Protein AF-A0A2K3L6F1-F1 (afdb_monomer_lite)

Radius of gyration: 19.22 Å; chains: 1; bounding box: 42×40×52 Å

Secondary structure (DSSP, 8-state):
---TTHHHHHHTT----S-GGG-S--EEEEEE---GGG-S-HHHHHHHHHHTEEEEEEEEE---STTB---EEEEE-TTS-BPPTTS-HHHHHHHTT-SS--SSHHHHHHHHT--S-------S----HHHHHHHHHHT---SSPP---S---S--EEEE--HHHHHHH----

Foldseek 3Di:
DDCPCQVVCVVVVHHDDPQCQPDPAADQEFEAEDDLVVDLAPQVVLVSSCSSHPPHQDYAYDADPQQAPAQAQEADEPPGHGDDQPPDSNNNNRVSNLQGEHDPLSVLCSVVVDDRDYFDPDQQPDDFPVRVLVVVQVVPPDPDRDDDDPDPDGGRDYRYDRPVSCVPRVDHD

Sequence (173 aa):
MTTDHHNELIQMDINPSLKWTEATHKFPNVLYCAPPSRTADYAENIRLAALSWNGEGSFVFTSSSAPYDINDNGPCDEDAPVVPIGRSPRVDILLKAENVDAASLLVAILKKKFRKQIFLGCDNHPLSRQEMMDLVNRSGKFSKHFSKFNVTDGPLGKRLNNTRTRQEVGWEP

Structure (mmCIF, N/CA/C/O backbone):
data_AF-A0A2K3L6F1-F1
#
_entry.id   AF-A0A2K3L6F1-F1
#
loop_
_atom_site.group_PDB
_atom_site.id
_atom_site.type_symbol
_atom_site.label_atom_id
_atom_site.label_alt_id
_atom_site.label_comp_id
_atom_site.label_asym_id
_atom_site.label_entity_id
_atom_site.label_seq_id
_atom_site.pdbx_PDB_ins_code
_atom_site.Cartn_x
_atom_site.Cartn_y
_atom_site.Cartn_z
_atom_site.occupancy
_atom_site.B_iso_or_equiv
_atom_site.auth_seq_id
_atom_site.auth_comp_id
_atom_site.auth_asym_id
_atom_site.auth_atom_id
_atom_site.pdbx_PDB_model_num
ATOM 1 N N . MET A 1 1 ? 1.216 18.933 6.426 1.00 58.72 1 MET A N 1
ATOM 2 C CA . MET A 1 1 ? -0.206 19.165 6.079 1.00 58.72 1 MET A CA 1
ATOM 3 C C . MET A 1 1 ? -0.265 20.200 4.964 1.00 58.72 1 MET A C 1
ATOM 5 O O . MET A 1 1 ? 0.636 21.026 4.913 1.00 58.72 1 MET A O 1
ATOM 9 N N . THR A 1 2 ? -1.254 20.139 4.074 1.00 63.09 2 THR A N 1
ATOM 10 C CA . THR A 1 2 ? -1.413 21.051 2.924 1.00 63.09 2 THR A CA 1
ATOM 11 C C . THR A 1 2 ? -2.892 21.369 2.717 1.00 63.09 2 THR A C 1
ATOM 13 O O . THR A 1 2 ? -3.716 20.532 3.070 1.00 63.09 2 THR A O 1
ATOM 16 N N . THR A 1 3 ? -3.212 22.527 2.139 1.00 71.50 3 THR A N 1
ATOM 17 C CA . THR A 1 3 ? -4.576 22.927 1.743 1.00 71.50 3 THR A CA 1
ATOM 18 C C . THR A 1 3 ? -4.867 22.688 0.253 1.00 71.50 3 THR A C 1
ATOM 20 O O . THR A 1 3 ? -5.849 23.219 -0.268 1.00 71.50 3 THR A O 1
ATOM 23 N N . ASP A 1 4 ? -4.009 21.932 -0.446 1.00 74.06 4 ASP A N 1
ATOM 24 C CA . ASP A 1 4 ? -4.173 21.578 -1.866 1.00 74.06 4 ASP A CA 1
ATOM 25 C C . ASP A 1 4 ? -5.604 21.060 -2.134 1.00 74.06 4 ASP A C 1
ATOM 27 O O . ASP A 1 4 ? -6.088 20.176 -1.428 1.00 74.06 4 ASP A O 1
ATOM 31 N N . HIS A 1 5 ? -6.285 21.618 -3.140 1.00 77.50 5 HIS A N 1
ATOM 32 C CA . HIS A 1 5 ? -7.651 21.255 -3.566 1.00 77.50 5 HIS A CA 1
ATOM 33 C C . HIS A 1 5 ? -8.772 21.385 -2.510 1.00 77.50 5 HIS A C 1
ATOM 35 O O . HIS A 1 5 ? -9.900 20.969 -2.768 1.00 77.50 5 HIS A O 1
ATOM 41 N N . HIS A 1 6 ? -8.538 22.012 -1.348 1.00 81.94 6 HIS A N 1
ATOM 42 C CA . HIS A 1 6 ? -9.580 22.154 -0.316 1.00 81.94 6 HIS A CA 1
ATOM 43 C C . HIS A 1 6 ? -10.857 22.841 -0.830 1.00 81.94 6 HIS A C 1
ATOM 45 O O . HIS A 1 6 ? -11.957 22.413 -0.494 1.00 81.94 6 HIS A O 1
ATOM 51 N N . ASN A 1 7 ? -10.725 23.867 -1.676 1.00 80.50 7 ASN A N 1
ATOM 52 C CA . ASN A 1 7 ? -11.874 24.571 -2.253 1.00 80.50 7 ASN A CA 1
ATOM 53 C C . ASN A 1 7 ? -12.694 23.681 -3.204 1.00 80.50 7 ASN A C 1
ATOM 55 O O . ASN A 1 7 ? -13.915 23.787 -3.224 1.00 80.50 7 ASN A O 1
ATOM 59 N N . GLU A 1 8 ? -12.038 22.800 -3.965 1.00 80.50 8 GLU A N 1
ATOM 60 C CA . GLU A 1 8 ? -12.700 21.842 -4.863 1.00 80.50 8 GLU A CA 1
ATOM 61 C C . GLU A 1 8 ? -13.443 20.769 -4.055 1.00 80.50 8 GLU A C 1
ATOM 63 O O . GLU A 1 8 ? -14.587 20.449 -4.358 1.00 80.50 8 GLU A O 1
ATOM 68 N N . LEU A 1 9 ? -12.838 20.276 -2.968 1.00 72.00 9 LEU A N 1
ATOM 69 C CA . LEU A 1 9 ? -13.480 19.328 -2.051 1.00 72.00 9 LEU A CA 1
ATOM 70 C C . LEU A 1 9 ? -14.736 19.928 -1.399 1.00 72.00 9 LEU A C 1
ATOM 72 O O . LEU A 1 9 ? -15.778 19.276 -1.380 1.00 72.00 9 LEU A O 1
ATOM 76 N N . ILE A 1 10 ? -14.670 21.186 -0.949 1.00 81.56 10 ILE A N 1
ATOM 77 C CA . ILE A 1 10 ? -15.822 21.904 -0.376 1.00 81.56 10 ILE A CA 1
ATOM 78 C C . ILE A 1 10 ? -16.949 22.068 -1.410 1.00 81.56 10 ILE A C 1
ATOM 80 O O . ILE A 1 10 ? -18.116 21.935 -1.058 1.00 81.56 10 ILE A O 1
ATOM 84 N N . GLN A 1 11 ? -16.627 22.291 -2.690 1.00 84.19 11 GLN A N 1
ATOM 85 C CA . GLN A 1 11 ? -17.619 22.326 -3.779 1.00 84.19 11 GLN A CA 1
ATOM 86 C C . GLN A 1 11 ? -18.272 20.960 -4.066 1.00 84.19 11 GLN A C 1
ATOM 88 O O . GLN A 1 11 ? -19.290 20.908 -4.751 1.00 84.19 11 GLN A O 1
ATOM 93 N N . MET A 1 12 ? -17.705 19.867 -3.550 1.00 74.94 12 MET A N 1
ATOM 94 C CA . MET A 1 12 ? -18.223 18.499 -3.658 1.00 74.94 12 MET A CA 1
ATOM 95 C C . MET A 1 12 ? -18.895 18.008 -2.358 1.00 74.94 12 MET A C 1
ATOM 97 O O . MET A 1 12 ? -19.047 16.801 -2.178 1.00 74.94 12 MET A O 1
ATOM 101 N N . ASP A 1 13 ? -19.247 18.914 -1.435 1.00 73.06 13 ASP A N 1
ATOM 102 C CA . ASP A 1 13 ? -19.749 18.616 -0.078 1.00 73.06 13 ASP A CA 1
ATOM 103 C C . ASP A 1 13 ? -18.807 17.731 0.774 1.00 73.06 13 ASP A C 1
ATOM 105 O O . ASP A 1 13 ? -19.204 17.123 1.773 1.00 73.06 13 ASP A O 1
ATOM 109 N N . ILE A 1 14 ? -17.517 17.686 0.428 1.00 71.00 14 ILE A N 1
ATOM 110 C CA . ILE A 1 14 ? -16.472 17.042 1.228 1.00 71.00 14 ILE A CA 1
ATOM 111 C C . ILE A 1 14 ? -15.856 18.111 2.134 1.00 71.00 14 ILE A C 1
ATOM 113 O O . ILE A 1 14 ? -15.404 19.146 1.658 1.00 71.00 14 ILE A O 1
ATOM 117 N N . ASN A 1 15 ? -15.794 17.859 3.444 1.00 77.75 15 ASN A N 1
ATOM 118 C CA . ASN A 1 15 ? -15.210 18.793 4.410 1.00 77.75 15 ASN A CA 1
ATOM 119 C C . ASN A 1 15 ? -13.737 18.434 4.718 1.00 77.75 15 ASN A C 1
ATOM 121 O O . ASN A 1 15 ? -13.493 17.567 5.566 1.00 77.75 15 ASN A O 1
ATOM 125 N N . PRO A 1 16 ? -12.738 19.040 4.046 1.00 75.06 16 PRO A N 1
ATOM 126 C CA . PRO A 1 16 ? -11.334 18.742 4.292 1.00 75.06 16 PRO A CA 1
ATOM 127 C C . PRO A 1 16 ? -10.864 19.323 5.630 1.00 75.06 16 PRO A C 1
ATOM 129 O O . PRO A 1 16 ? -11.124 20.480 5.953 1.00 75.06 16 PRO A O 1
ATOM 132 N N . SER A 1 17 ? -10.083 18.552 6.388 1.00 72.06 17 SER A N 1
ATOM 133 C CA . SER A 1 17 ? -9.467 19.026 7.630 1.00 72.06 17 SER A CA 1
ATOM 134 C C . SER A 1 17 ? -7.975 18.729 7.669 1.00 72.06 17 SER A C 1
ATOM 136 O O . SER A 1 17 ? -7.538 17.605 7.427 1.00 72.06 17 SER A O 1
ATOM 138 N N . LEU A 1 18 ? -7.189 19.748 8.027 1.00 67.75 18 LEU A N 1
ATOM 139 C CA . LEU A 1 18 ? -5.744 19.625 8.236 1.00 67.75 18 LEU A CA 1
ATOM 140 C C . LEU A 1 18 ? -5.410 18.864 9.525 1.00 67.75 18 LEU A C 1
ATOM 142 O O . LEU A 1 18 ? -4.349 18.250 9.609 1.00 67.75 18 LEU A O 1
ATOM 146 N N . LYS A 1 19 ? -6.287 18.952 10.534 1.00 63.53 19 LYS A N 1
ATOM 147 C CA . LYS A 1 19 ? -6.183 18.307 11.847 1.00 63.53 19 LYS A CA 1
ATOM 148 C C . LYS A 1 19 ? -7.593 18.153 12.426 1.00 63.53 19 LYS A C 1
ATOM 150 O O . LYS A 1 19 ? -8.110 19.068 13.055 1.00 63.53 19 LYS A O 1
ATOM 155 N N . TRP A 1 20 ? -8.216 16.990 12.240 1.00 66.19 20 TRP A N 1
ATOM 156 C CA . TRP A 1 20 ? -9.558 16.719 12.784 1.00 66.19 20 TRP A CA 1
ATOM 157 C C . TRP A 1 20 ? -9.581 16.594 14.326 1.00 66.19 20 TRP A C 1
ATOM 159 O O . TRP A 1 20 ? -10.635 16.572 14.951 1.00 66.19 20 TRP A O 1
ATOM 169 N N . THR A 1 21 ? -8.411 16.571 14.967 1.00 55.84 21 THR A N 1
ATOM 170 C CA . THR A 1 21 ? -8.205 16.319 16.404 1.00 55.84 21 THR A CA 1
ATOM 171 C C . THR A 1 21 ? -8.867 17.306 17.369 1.00 55.84 21 THR A C 1
ATOM 173 O O . THR A 1 21 ? -8.913 17.020 18.560 1.00 55.84 21 THR A O 1
ATOM 176 N N . GLU A 1 22 ? -9.355 18.452 16.891 1.00 57.38 22 GLU A N 1
ATOM 177 C CA . GLU A 1 22 ? -10.027 19.473 17.713 1.00 57.38 22 GLU A CA 1
ATOM 178 C C . GLU A 1 22 ? -11.565 19.360 17.691 1.00 57.38 22 GLU A C 1
ATOM 180 O O . GLU A 1 22 ? -12.250 20.047 18.448 1.00 57.38 22 GLU A O 1
ATOM 185 N N . ALA A 1 23 ? -12.134 18.479 16.861 1.00 60.41 23 ALA A N 1
ATOM 186 C CA . ALA A 1 23 ? -13.576 18.263 16.805 1.00 60.41 23 ALA A CA 1
ATOM 187 C C . ALA A 1 23 ? -14.056 17.302 17.908 1.00 60.41 23 ALA A C 1
ATOM 189 O O . ALA A 1 23 ? -13.522 16.209 18.088 1.00 60.41 23 ALA A O 1
ATOM 190 N N . THR A 1 24 ? -15.154 17.654 18.585 1.00 65.06 24 THR A N 1
ATOM 191 C CA . THR A 1 24 ? -15.876 16.738 19.493 1.00 65.06 24 THR A CA 1
ATOM 192 C C . THR A 1 24 ? -16.542 15.572 18.755 1.00 65.06 24 THR A C 1
ATOM 194 O O . THR A 1 24 ? -16.910 14.574 19.375 1.00 65.06 24 THR A O 1
ATOM 197 N N . HIS A 1 25 ? -16.709 15.691 17.435 1.00 76.56 25 HIS A N 1
ATOM 198 C CA . HIS A 1 25 ? -17.370 14.704 16.595 1.00 76.56 25 HIS A CA 1
ATOM 199 C C . HIS A 1 25 ? -16.375 13.660 16.074 1.00 76.56 25 HIS A C 1
ATOM 201 O O . HIS A 1 25 ? -15.365 13.998 15.453 1.00 76.56 25 HIS A O 1
ATOM 207 N N . LYS A 1 26 ? -16.691 12.383 16.300 1.00 84.44 26 LYS A N 1
ATOM 208 C CA . LYS A 1 26 ? -15.909 11.228 15.846 1.00 84.44 26 LYS A CA 1
ATOM 209 C C . LYS A 1 26 ? -16.707 10.397 14.850 1.00 84.44 26 LYS A C 1
ATOM 211 O O . LYS A 1 26 ? -17.929 10.327 14.946 1.00 84.44 26 LYS A O 1
ATOM 216 N N . PHE A 1 27 ? -16.015 9.717 13.944 1.00 85.25 27 PHE A N 1
ATOM 217 C CA . PHE A 1 27 ? -16.623 8.923 12.879 1.00 85.25 27 PHE A CA 1
ATOM 218 C C . PHE A 1 27 ? -16.462 7.412 13.103 1.00 85.25 27 PHE A C 1
ATOM 220 O O . PHE A 1 27 ? -15.440 6.989 13.651 1.00 85.25 27 PHE A O 1
ATOM 227 N N . PRO A 1 28 ? -17.411 6.585 12.622 1.00 82.81 28 PRO A N 1
ATOM 228 C CA . PRO A 1 28 ? -17.278 5.128 12.619 1.00 82.81 28 PRO A CA 1
ATOM 229 C C . PRO A 1 28 ? -16.293 4.618 11.563 1.00 82.81 28 PRO A C 1
ATOM 231 O O . PRO A 1 28 ? -15.703 3.561 11.738 1.00 82.81 28 PRO A O 1
ATOM 234 N N . ASN A 1 29 ? -16.075 5.353 10.472 1.00 79.56 29 ASN A N 1
ATOM 235 C CA . ASN A 1 29 ? -15.106 4.974 9.445 1.00 79.56 29 ASN A CA 1
ATOM 236 C C . ASN A 1 29 ? -14.159 6.143 9.191 1.00 79.56 29 ASN A C 1
ATOM 238 O O . ASN A 1 29 ? -14.618 7.261 8.961 1.00 79.56 29 ASN A O 1
ATOM 242 N N . VAL A 1 30 ? -12.852 5.890 9.240 1.00 82.19 30 VAL A N 1
ATOM 243 C CA . VAL A 1 30 ? -11.814 6.908 9.024 1.00 82.19 30 VAL A CA 1
ATOM 244 C C . VAL A 1 30 ? -10.775 6.364 8.050 1.00 82.19 30 VAL A C 1
ATOM 246 O O . VAL A 1 30 ? -10.303 5.242 8.219 1.00 82.19 30 VAL A O 1
ATOM 249 N N . LEU A 1 31 ? -10.417 7.170 7.047 1.00 81.19 31 LEU A N 1
ATOM 250 C CA . LEU A 1 31 ? -9.379 6.877 6.058 1.00 81.19 31 LEU A CA 1
ATOM 251 C C . LEU A 1 31 ? -8.279 7.943 6.115 1.00 81.19 31 LEU A C 1
ATOM 253 O O . LEU A 1 31 ? -8.541 9.124 5.899 1.00 81.19 31 LEU A O 1
ATOM 257 N N . TYR A 1 32 ? -7.038 7.516 6.324 1.00 81.81 32 TYR A N 1
ATOM 258 C CA . TYR A 1 32 ? -5.841 8.346 6.248 1.00 81.81 32 TYR A CA 1
ATOM 259 C C . TYR A 1 32 ? -5.008 8.020 4.992 1.00 81.81 32 TYR A C 1
ATOM 261 O O . TYR A 1 32 ? -4.156 7.134 4.982 1.00 81.81 32 TYR A O 1
ATOM 269 N N . CYS A 1 33 ? -5.252 8.748 3.901 1.00 80.06 33 CYS A N 1
ATOM 270 C CA . CYS A 1 33 ? -4.575 8.550 2.612 1.00 80.06 33 CYS A CA 1
ATOM 271 C C . CYS A 1 33 ? -3.549 9.666 2.321 1.00 80.06 33 CYS A C 1
ATOM 273 O O . CYS A 1 33 ? -3.626 10.353 1.302 1.00 80.06 33 CYS A O 1
ATOM 275 N N . ALA A 1 34 ? -2.602 9.895 3.237 1.00 79.38 34 ALA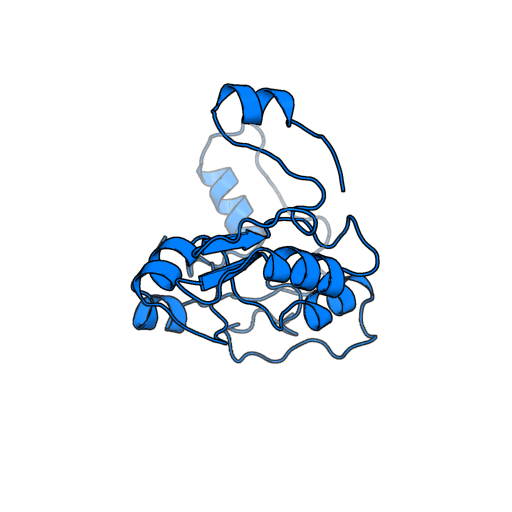 A N 1
ATOM 276 C CA . ALA A 1 34 ? -1.540 10.891 3.059 1.00 79.38 34 ALA A CA 1
ATOM 277 C C . ALA A 1 34 ? -0.191 10.226 2.721 1.00 79.38 34 ALA A C 1
ATOM 279 O O . ALA A 1 34 ? 0.116 9.176 3.284 1.00 79.38 34 ALA A O 1
ATOM 280 N N . PRO A 1 35 ? 0.655 10.823 1.861 1.00 76.75 35 PRO A N 1
ATOM 281 C CA . PRO A 1 35 ? 1.958 10.255 1.524 1.00 76.75 35 PRO A CA 1
ATOM 282 C C . PRO A 1 35 ? 2.964 10.386 2.689 1.00 76.75 35 PRO A C 1
ATOM 284 O O . PRO A 1 35 ? 3.092 11.476 3.259 1.00 76.75 35 PRO A O 1
ATOM 287 N N . PRO A 1 36 ? 3.763 9.341 2.988 1.00 77.00 36 PRO A N 1
ATOM 288 C CA . PRO A 1 36 ? 4.748 9.355 4.078 1.00 77.00 36 PRO A CA 1
ATOM 289 C C . PRO A 1 36 ? 5.847 10.408 3.899 1.00 77.00 36 PRO A C 1
ATOM 291 O O . PRO A 1 36 ? 6.409 10.891 4.873 1.00 77.00 36 PRO A O 1
ATOM 294 N N . SER A 1 37 ? 6.139 10.809 2.660 1.00 76.44 37 SER A N 1
ATOM 295 C CA . SER A 1 37 ? 7.204 11.763 2.329 1.00 76.44 37 SER A CA 1
ATOM 296 C C . SER A 1 37 ? 6.937 13.209 2.762 1.00 76.44 37 SER A C 1
ATOM 298 O O . SER A 1 37 ? 7.857 14.021 2.722 1.00 76.44 37 SER A O 1
ATOM 300 N N . ARG A 1 38 ? 5.705 13.562 3.164 1.00 73.94 38 ARG A N 1
ATOM 301 C CA . ARG A 1 38 ? 5.335 14.931 3.584 1.00 73.94 38 ARG A CA 1
ATOM 302 C C . ARG A 1 38 ? 5.459 15.165 5.105 1.00 73.94 38 ARG A C 1
ATOM 304 O O . ARG A 1 38 ? 4.912 16.146 5.612 1.00 73.94 38 ARG A O 1
ATOM 311 N N . THR A 1 39 ? 6.136 14.279 5.842 1.00 74.00 39 THR A N 1
ATOM 312 C CA . THR A 1 39 ? 6.341 14.370 7.301 1.00 74.00 39 THR A CA 1
ATOM 313 C C . THR A 1 39 ? 7.587 13.594 7.753 1.00 74.00 39 THR A C 1
ATOM 315 O O . THR A 1 39 ? 7.977 12.624 7.112 1.00 74.00 39 THR A O 1
ATOM 318 N N . ALA A 1 40 ? 8.200 14.005 8.869 1.00 72.06 40 ALA A N 1
ATOM 319 C CA . ALA A 1 40 ? 9.265 13.244 9.533 1.00 72.06 40 ALA A CA 1
ATOM 320 C C . ALA A 1 40 ? 8.712 12.160 10.479 1.00 72.06 40 ALA A C 1
ATOM 322 O O . ALA A 1 40 ? 9.334 11.113 10.646 1.00 72.06 40 ALA A O 1
ATOM 323 N N . ASP A 1 41 ? 7.530 12.393 11.061 1.00 81.00 41 ASP A N 1
ATOM 324 C CA . ASP A 1 41 ? 6.788 11.400 11.836 1.00 81.00 41 ASP A CA 1
ATOM 325 C C . ASP A 1 41 ? 5.459 11.104 11.131 1.00 81.00 41 ASP A C 1
ATOM 327 O O . ASP A 1 41 ? 4.529 11.917 11.101 1.00 81.00 41 ASP A O 1
ATOM 331 N N . TYR A 1 42 ? 5.415 9.963 10.448 1.00 83.12 42 TYR A N 1
ATOM 332 C CA . TYR A 1 42 ? 4.227 9.498 9.737 1.00 83.12 42 TYR A CA 1
ATOM 333 C C . TYR A 1 42 ? 3.298 8.714 10.662 1.00 83.12 42 TYR A C 1
ATOM 335 O O . TYR A 1 42 ? 2.084 8.902 10.600 1.00 83.12 42 TYR A O 1
ATOM 343 N N . ALA A 1 43 ? 3.871 7.936 11.586 1.00 78.75 43 ALA A N 1
ATOM 344 C CA . ALA A 1 43 ? 3.138 7.207 12.612 1.00 78.75 43 ALA A CA 1
ATOM 345 C C . ALA A 1 43 ? 2.279 8.154 13.462 1.00 78.75 43 ALA A C 1
ATOM 347 O O . ALA A 1 43 ? 1.098 7.886 13.673 1.00 78.75 43 ALA A O 1
ATOM 348 N N . GLU A 1 44 ? 2.832 9.291 13.888 1.00 81.69 44 GLU A N 1
ATOM 349 C CA . GLU A 1 44 ? 2.097 10.267 14.692 1.00 81.69 44 GLU A CA 1
ATOM 350 C C . GLU A 1 44 ? 0.920 10.888 13.936 1.00 81.69 44 GLU A C 1
ATOM 352 O O . GLU A 1 44 ? -0.175 10.970 14.483 1.00 81.69 44 GLU A O 1
ATOM 357 N N . ASN A 1 45 ? 1.067 11.237 12.654 1.00 82.25 45 ASN A N 1
ATOM 358 C CA . ASN A 1 45 ? -0.076 11.747 11.888 1.00 82.25 45 ASN A CA 1
ATOM 359 C C . ASN A 1 45 ? -1.206 10.713 11.752 1.00 82.25 45 ASN A C 1
ATOM 361 O O . ASN A 1 45 ? -2.375 11.097 11.723 1.00 82.25 45 ASN A O 1
ATOM 365 N N . ILE A 1 46 ? -0.878 9.419 11.701 1.00 80.25 46 ILE A N 1
ATOM 366 C CA . ILE A 1 46 ? -1.884 8.354 11.675 1.00 80.25 46 ILE A CA 1
ATOM 367 C C . ILE A 1 46 ? -2.542 8.202 13.055 1.00 80.25 46 ILE A C 1
ATOM 369 O O . ILE A 1 46 ? -3.763 8.075 13.124 1.00 80.25 46 ILE A O 1
ATOM 373 N N . ARG A 1 47 ? -1.785 8.302 14.161 1.00 79.06 47 ARG A N 1
ATOM 374 C CA . ARG A 1 47 ? -2.359 8.351 15.523 1.00 79.06 47 ARG A CA 1
ATOM 375 C C . ARG A 1 47 ? -3.313 9.533 15.691 1.00 79.06 47 ARG A C 1
ATOM 377 O O . ARG A 1 47 ? -4.419 9.347 16.190 1.00 79.06 47 ARG A O 1
ATOM 384 N N . LEU A 1 48 ? -2.922 10.721 15.227 1.00 80.56 48 LEU A N 1
ATOM 385 C CA . LEU A 1 48 ? -3.766 11.919 15.240 1.00 80.56 48 LEU A CA 1
ATOM 386 C C . LEU A 1 48 ? -5.039 11.711 14.407 1.00 80.56 48 LEU A C 1
ATOM 388 O O . LEU A 1 48 ? -6.129 12.047 14.863 1.00 80.56 48 LEU A O 1
ATOM 392 N N . ALA A 1 49 ? -4.940 11.087 13.230 1.00 81.81 49 ALA A N 1
ATOM 393 C CA . ALA A 1 49 ? -6.120 10.708 12.458 1.00 81.81 49 ALA A CA 1
ATOM 394 C C . ALA A 1 49 ? -7.012 9.712 13.225 1.00 81.81 49 ALA A C 1
ATOM 396 O O . ALA A 1 49 ? -8.233 9.871 13.221 1.00 81.81 49 ALA A O 1
ATOM 397 N N . ALA A 1 50 ? -6.430 8.742 13.936 1.00 80.56 50 ALA A N 1
ATOM 398 C CA . ALA A 1 50 ? -7.161 7.752 14.728 1.00 80.56 50 ALA A CA 1
ATOM 399 C C . ALA A 1 50 ? -7.903 8.343 15.942 1.00 80.56 50 ALA A C 1
ATOM 401 O O . ALA A 1 50 ? -8.886 7.754 16.388 1.00 80.56 50 ALA A O 1
ATOM 402 N N . LEU A 1 51 ? -7.541 9.536 16.431 1.00 82.50 51 LEU A N 1
ATOM 403 C CA . LEU A 1 51 ? -8.344 10.251 17.438 1.00 82.50 51 LEU A CA 1
ATOM 404 C C . LEU A 1 51 ? -9.748 10.620 16.920 1.00 82.50 51 LEU A C 1
ATOM 406 O O . LEU A 1 51 ? -10.693 10.684 17.710 1.00 82.50 51 LEU A O 1
ATOM 410 N N . SER A 1 52 ? -9.889 10.782 15.600 1.00 84.38 52 SER A N 1
ATOM 411 C CA . SER A 1 52 ? -11.158 11.026 14.892 1.00 84.38 52 SER A CA 1
ATOM 412 C C . SER A 1 52 ? -12.071 9.798 14.846 1.00 84.38 52 SER A C 1
ATOM 414 O O . SER A 1 52 ? -13.229 9.913 14.453 1.00 84.38 52 SER A O 1
ATOM 416 N N . TRP A 1 53 ? -11.564 8.615 15.203 1.00 85.38 53 TRP A N 1
ATOM 417 C CA . TRP A 1 53 ? -12.300 7.358 15.149 1.00 85.38 53 TRP A CA 1
ATOM 418 C C . TRP A 1 53 ? -13.067 7.111 16.453 1.00 85.38 53 TRP A C 1
ATOM 420 O O . TRP A 1 53 ? -12.518 7.260 17.549 1.00 85.38 53 TRP A O 1
ATOM 430 N N . ASN A 1 54 ? -14.346 6.736 16.352 1.00 83.50 54 ASN A N 1
ATOM 431 C CA . ASN A 1 54 ? -15.190 6.459 17.520 1.00 83.50 54 ASN A CA 1
ATOM 432 C C . ASN A 1 54 ? -15.015 5.028 18.085 1.00 83.50 54 ASN A C 1
ATOM 434 O O . ASN A 1 54 ? -15.469 4.767 19.196 1.00 83.50 54 ASN A O 1
ATOM 438 N N . GLY A 1 55 ? -14.335 4.126 17.362 1.00 74.25 55 GLY A N 1
ATOM 439 C CA . GLY A 1 55 ? -14.105 2.723 17.747 1.00 74.25 55 GLY A CA 1
ATOM 440 C C . GLY A 1 55 ? -15.135 1.714 17.206 1.00 74.25 55 GLY A C 1
ATOM 441 O O . GLY A 1 55 ? -14.917 0.498 17.295 1.00 74.25 55 GLY A O 1
ATOM 442 N N . GLU A 1 56 ? -16.229 2.197 16.615 1.00 77.56 56 GLU A N 1
ATOM 443 C CA . GLU A 1 56 ? -17.147 1.433 15.759 1.00 77.56 56 GLU A CA 1
ATOM 444 C C . GLU A 1 56 ? -16.590 1.357 14.325 1.00 77.56 56 GLU A C 1
ATOM 446 O O . GLU A 1 56 ? -15.564 1.954 14.049 1.00 77.56 56 GLU A O 1
ATOM 451 N N . GLY A 1 57 ? -17.216 0.628 13.392 1.00 79.12 57 GLY A N 1
ATOM 452 C CA . GLY A 1 57 ? -16.733 0.553 11.996 1.00 79.12 57 GLY A CA 1
ATOM 453 C C . GLY A 1 57 ? -15.247 0.158 11.883 1.00 79.12 57 GLY A C 1
ATOM 454 O O . GLY A 1 57 ? -14.868 -0.901 12.397 1.00 79.12 57 GLY A O 1
ATOM 455 N N . SER A 1 58 ? -14.406 0.952 11.203 1.00 78.50 58 SER A N 1
ATOM 456 C CA . SER A 1 58 ? -12.940 0.740 11.170 1.00 78.50 58 SER A CA 1
ATOM 457 C C . SER A 1 58 ? -12.113 2.008 10.880 1.00 78.50 58 SER A C 1
ATOM 459 O O . SER A 1 58 ? -12.548 2.911 10.164 1.00 78.50 58 SER A O 1
ATOM 461 N N . PHE A 1 59 ? -10.876 2.035 11.387 1.00 77.69 59 PHE A N 1
ATOM 462 C CA . PHE A 1 59 ? -9.837 3.002 11.013 1.00 77.69 59 PHE A CA 1
ATOM 463 C C . PHE A 1 59 ? -8.865 2.385 10.004 1.00 77.69 59 PHE A C 1
ATOM 465 O O . PHE A 1 59 ? -8.398 1.268 10.226 1.00 77.69 59 PHE A O 1
ATOM 472 N N . VAL A 1 60 ? -8.530 3.117 8.937 1.00 76.19 60 VAL A N 1
ATOM 473 C CA . VAL A 1 60 ? -7.734 2.618 7.806 1.00 76.19 60 VAL A CA 1
ATOM 474 C C . VAL A 1 60 ? -6.809 3.730 7.246 1.00 76.19 60 VAL A C 1
ATOM 476 O O . VAL A 1 60 ? -7.103 4.916 7.379 1.00 76.19 60 VAL A O 1
ATOM 479 N N . PHE A 1 61 ? -5.664 3.381 6.653 1.00 78.31 61 PHE A N 1
ATOM 480 C CA . PHE A 1 61 ? -4.575 4.250 6.181 1.00 78.31 61 PHE A CA 1
ATOM 481 C C . PHE A 1 61 ? -3.808 3.605 5.000 1.00 78.31 61 PHE A C 1
ATOM 483 O O . PHE A 1 61 ? -3.709 2.389 4.919 1.00 78.31 61 PHE A O 1
ATOM 490 N N . THR A 1 62 ? -3.229 4.354 4.059 1.00 78.00 62 THR A N 1
ATOM 491 C CA . THR A 1 62 ? -2.462 3.729 2.949 1.00 78.00 62 THR A CA 1
ATOM 492 C C . THR A 1 62 ? -0.974 3.560 3.251 1.00 78.00 62 THR A C 1
ATOM 494 O O . THR A 1 62 ? -0.269 4.563 3.342 1.00 78.00 62 THR A O 1
ATOM 497 N N . SER A 1 63 ? -0.471 2.320 3.253 1.00 78.81 63 SER A N 1
ATOM 498 C CA . SER A 1 63 ? 0.975 2.035 3.178 1.00 78.81 63 SER A CA 1
ATOM 499 C C . SER A 1 63 ? 1.472 1.807 1.732 1.00 78.81 63 SER A C 1
ATOM 501 O O . SER A 1 63 ? 0.816 2.166 0.753 1.00 78.81 63 SER A O 1
ATOM 503 N N . SER A 1 64 ? 2.659 1.217 1.586 1.00 81.25 64 SER A N 1
ATOM 504 C CA . SER A 1 64 ? 3.335 0.846 0.343 1.00 81.25 64 SER A CA 1
ATOM 505 C C . SER A 1 64 ? 3.966 -0.536 0.509 1.00 81.25 64 SER A C 1
ATOM 507 O O . SER A 1 64 ? 4.406 -0.859 1.596 1.00 81.25 64 SER A O 1
ATOM 509 N N . SER A 1 65 ? 4.139 -1.319 -0.559 1.00 82.25 65 SER A N 1
ATOM 510 C CA . SER A 1 65 ? 4.882 -2.593 -0.500 1.00 82.25 65 SER A CA 1
ATOM 511 C C . SER A 1 65 ? 6.412 -2.433 -0.407 1.00 82.25 65 SER A C 1
ATOM 513 O O . SER A 1 65 ? 7.156 -3.413 -0.508 1.00 82.25 65 SER A O 1
ATOM 515 N N . ALA A 1 66 ? 6.919 -1.206 -0.244 1.00 85.69 66 ALA A N 1
ATOM 516 C CA . ALA A 1 66 ? 8.344 -0.922 -0.082 1.00 85.69 66 ALA A CA 1
ATOM 517 C C . ALA A 1 66 ? 9.013 -1.601 1.139 1.00 85.69 66 ALA A C 1
ATOM 519 O O . ALA A 1 66 ? 10.186 -1.945 0.993 1.00 85.69 66 ALA A O 1
ATOM 520 N N . PRO A 1 67 ? 8.337 -1.827 2.287 1.00 86.25 67 PRO A N 1
ATOM 521 C CA . PRO A 1 67 ? 8.940 -2.468 3.455 1.00 86.25 67 PRO A CA 1
ATOM 522 C C . PRO A 1 67 ? 9.264 -3.950 3.312 1.00 86.25 67 PRO A C 1
ATOM 524 O O . PRO A 1 67 ? 10.161 -4.403 4.008 1.00 86.25 67 PRO A O 1
ATOM 527 N N . TYR A 1 68 ? 8.636 -4.702 2.406 1.00 87.50 68 TYR A N 1
ATOM 528 C CA . TYR A 1 68 ? 9.007 -6.106 2.180 1.00 87.50 68 TYR A CA 1
ATOM 529 C C . TYR A 1 68 ? 10.428 -6.231 1.586 1.00 87.50 68 TYR A C 1
ATOM 531 O O . TYR A 1 68 ? 10.741 -5.582 0.586 1.00 87.50 68 TYR A O 1
ATOM 539 N N . ASP A 1 69 ? 11.291 -7.079 2.138 1.00 90.25 69 ASP A N 1
ATOM 540 C CA . ASP A 1 69 ? 12.701 -7.238 1.745 1.00 90.25 69 ASP A CA 1
ATOM 541 C C . ASP A 1 69 ? 12.896 -8.289 0.641 1.00 90.25 69 ASP A C 1
ATOM 543 O O . ASP A 1 69 ? 13.682 -9.226 0.755 1.00 90.25 69 ASP A O 1
ATOM 547 N N . ILE A 1 70 ? 12.146 -8.129 -0.449 1.00 88.12 70 ILE A N 1
ATOM 548 C CA . ILE A 1 70 ? 12.215 -8.995 -1.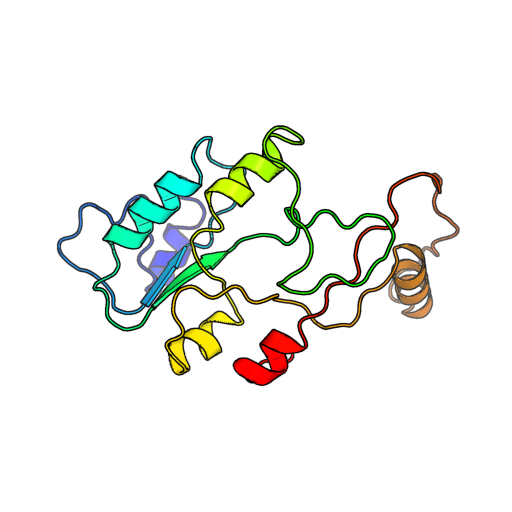631 1.00 88.12 70 ILE A CA 1
ATOM 549 C C . ILE A 1 70 ? 12.695 -8.165 -2.818 1.00 88.12 70 ILE A C 1
ATOM 551 O O . ILE A 1 70 ? 12.116 -7.127 -3.146 1.00 88.12 70 ILE A O 1
ATOM 555 N N . ASN A 1 71 ? 13.799 -8.607 -3.420 1.00 87.56 71 ASN A N 1
ATOM 556 C CA . ASN A 1 71 ? 14.550 -7.873 -4.446 1.00 87.56 71 ASN A CA 1
ATOM 557 C C . ASN A 1 71 ? 15.067 -8.783 -5.583 1.00 87.56 71 ASN A C 1
ATOM 559 O O . ASN A 1 71 ? 15.720 -8.307 -6.514 1.00 87.56 71 ASN A O 1
ATOM 563 N N . ASP A 1 72 ? 14.778 -10.080 -5.499 1.00 88.12 72 ASP A N 1
ATOM 564 C CA . ASP A 1 72 ? 15.275 -11.198 -6.306 1.00 88.12 72 ASP A CA 1
ATOM 565 C C . ASP A 1 72 ? 14.214 -11.763 -7.273 1.00 88.12 72 ASP A C 1
ATOM 567 O O . ASP A 1 72 ? 14.397 -12.840 -7.833 1.00 88.12 72 ASP A O 1
ATOM 571 N N . ASN A 1 73 ? 13.112 -11.031 -7.492 1.00 87.25 73 ASN A N 1
ATOM 572 C CA . ASN A 1 73 ? 11.912 -11.484 -8.210 1.00 87.25 73 ASN A CA 1
ATOM 573 C C . ASN A 1 73 ? 11.109 -12.588 -7.483 1.00 87.25 73 ASN A C 1
ATOM 575 O O . ASN A 1 73 ? 10.235 -13.212 -8.092 1.00 87.25 73 ASN A O 1
ATOM 579 N N . GLY A 1 74 ? 11.373 -12.820 -6.193 1.00 88.19 74 GLY A N 1
ATOM 580 C CA . GLY A 1 74 ? 10.627 -13.762 -5.365 1.00 88.19 74 GLY A CA 1
ATOM 581 C C . GLY A 1 74 ? 9.141 -13.398 -5.190 1.00 88.19 74 GLY A C 1
ATOM 582 O O . GLY A 1 74 ? 8.746 -12.239 -5.393 1.00 88.19 74 GLY A O 1
ATOM 583 N N . PRO A 1 75 ? 8.294 -14.383 -4.828 1.00 88.44 75 PRO A N 1
ATOM 584 C CA . PRO A 1 75 ? 6.905 -14.143 -4.449 1.00 88.44 75 PRO A CA 1
ATOM 585 C C . PRO A 1 75 ? 6.846 -13.329 -3.152 1.00 88.44 75 PRO A C 1
ATOM 587 O O . PRO A 1 75 ? 7.587 -13.598 -2.214 1.00 88.44 75 PRO A O 1
ATOM 590 N N . CYS A 1 76 ? 5.962 -12.338 -3.105 1.00 88.81 76 CYS A N 1
ATOM 591 C CA . CYS A 1 76 ? 5.794 -11.430 -1.978 1.00 88.81 76 CYS A CA 1
ATOM 592 C C . CYS A 1 76 ? 4.317 -11.389 -1.586 1.00 88.81 76 CYS A C 1
ATOM 594 O O . CYS A 1 76 ? 3.528 -10.682 -2.216 1.00 88.81 76 CYS A O 1
ATOM 596 N N . ASP A 1 77 ? 3.960 -12.168 -0.573 1.00 87.56 77 ASP A N 1
ATOM 597 C CA . ASP A 1 77 ? 2.666 -12.123 0.106 1.00 87.56 77 ASP A CA 1
ATOM 598 C C . ASP A 1 77 ? 2.752 -11.264 1.382 1.00 87.56 77 ASP A C 1
ATOM 600 O O . ASP A 1 77 ? 3.756 -10.592 1.639 1.00 87.56 77 ASP A O 1
ATOM 604 N N . GLU A 1 78 ? 1.667 -11.225 2.150 1.00 85.31 78 GLU A N 1
ATOM 605 C CA . GLU A 1 78 ? 1.564 -10.450 3.382 1.00 85.31 78 GLU A CA 1
ATOM 606 C C . GLU A 1 78 ? 2.554 -10.887 4.484 1.00 85.31 78 GLU A C 1
ATOM 608 O O . GLU A 1 78 ? 2.872 -10.064 5.346 1.00 85.31 78 GLU A O 1
ATOM 613 N N . ASP A 1 79 ? 3.038 -12.137 4.450 1.00 84.38 79 ASP A N 1
ATOM 614 C CA . ASP A 1 79 ? 3.910 -12.754 5.465 1.00 84.38 79 ASP A CA 1
ATOM 615 C C . ASP A 1 79 ? 5.401 -12.741 5.059 1.00 84.38 79 ASP A C 1
ATOM 617 O O . ASP A 1 79 ? 6.269 -13.236 5.786 1.00 84.38 79 ASP A O 1
ATOM 621 N N . ALA A 1 80 ? 5.716 -12.148 3.903 1.00 85.31 80 ALA A N 1
ATOM 622 C CA . ALA A 1 80 ? 7.075 -11.983 3.408 1.00 85.31 80 ALA A CA 1
ATOM 623 C C . ALA A 1 80 ? 7.972 -11.179 4.383 1.00 85.31 80 ALA A C 1
ATOM 625 O O . ALA A 1 80 ? 7.494 -10.271 5.070 1.00 85.31 80 ALA A O 1
ATOM 626 N N . PRO A 1 81 ? 9.298 -11.442 4.421 1.00 87.56 81 PRO A N 1
ATOM 627 C CA . PRO A 1 81 ? 10.225 -10.708 5.281 1.00 87.56 81 PRO A CA 1
ATOM 628 C C . PRO A 1 81 ? 10.167 -9.196 5.053 1.00 87.56 81 PRO A C 1
ATOM 630 O O . PRO A 1 81 ? 10.010 -8.745 3.918 1.00 87.56 81 PRO A O 1
ATOM 633 N N . VAL A 1 82 ? 10.373 -8.411 6.111 1.00 86.88 82 VAL A N 1
ATOM 634 C CA . VAL A 1 82 ? 10.464 -6.945 6.038 1.00 86.88 82 VAL A CA 1
ATOM 635 C C . VAL A 1 82 ? 11.894 -6.445 6.238 1.00 86.88 82 VAL A C 1
ATOM 637 O O . VAL A 1 82 ? 12.711 -7.069 6.914 1.00 86.88 82 VAL A O 1
ATOM 640 N N . VAL A 1 83 ? 12.186 -5.294 5.640 1.00 86.88 83 VAL A N 1
ATOM 641 C CA . VAL A 1 83 ? 13.476 -4.608 5.684 1.00 86.88 83 VAL A CA 1
ATOM 642 C C . VAL A 1 83 ? 13.823 -4.253 7.137 1.00 86.88 83 VAL A C 1
ATOM 644 O O . VAL A 1 83 ? 13.003 -3.638 7.821 1.00 86.88 83 VAL A O 1
ATOM 647 N N . PRO A 1 84 ? 15.038 -4.565 7.625 1.00 86.31 84 PRO A N 1
ATOM 648 C CA . PRO A 1 84 ? 15.466 -4.148 8.956 1.00 86.31 84 PRO A CA 1
ATOM 649 C C . PRO A 1 84 ? 15.497 -2.621 9.110 1.00 86.31 84 PRO A C 1
ATOM 651 O O . PRO A 1 84 ? 16.017 -1.910 8.243 1.00 86.31 84 PRO A O 1
ATOM 654 N N . ILE A 1 85 ? 14.994 -2.127 10.247 1.00 83.38 85 ILE A N 1
ATOM 655 C CA . ILE A 1 85 ? 15.020 -0.697 10.589 1.00 83.38 85 ILE A CA 1
ATOM 656 C C . ILE A 1 85 ? 16.464 -0.175 10.555 1.00 83.38 85 ILE A C 1
ATOM 658 O O . ILE A 1 85 ? 17.379 -0.804 11.085 1.00 83.38 85 ILE A O 1
ATOM 662 N N . GLY A 1 86 ? 16.659 0.991 9.940 1.00 86.69 86 GLY A N 1
ATOM 663 C CA . GLY A 1 86 ? 17.956 1.640 9.753 1.00 86.69 86 GLY A CA 1
ATOM 664 C C . GLY A 1 86 ? 18.610 1.345 8.401 1.00 86.69 86 GLY A C 1
ATOM 665 O O . GLY A 1 86 ? 19.553 2.038 8.024 1.00 86.69 86 GLY A O 1
ATOM 666 N N . ARG A 1 87 ? 18.099 0.379 7.620 1.00 86.94 87 ARG A N 1
ATOM 667 C CA . ARG A 1 87 ? 18.596 0.105 6.257 1.00 86.94 87 ARG A CA 1
ATOM 668 C C . ARG A 1 87 ? 18.164 1.170 5.242 1.00 86.94 87 ARG A C 1
ATOM 670 O O . ARG A 1 87 ? 18.839 1.361 4.233 1.00 86.94 87 ARG A O 1
ATOM 677 N N . SER A 1 88 ? 17.049 1.867 5.475 1.00 86.12 88 SER A N 1
ATOM 678 C CA . SER A 1 88 ? 16.616 2.980 4.624 1.00 86.12 88 SER A CA 1
ATOM 679 C C . SER A 1 88 ? 15.698 3.945 5.382 1.00 86.12 88 SER A C 1
ATOM 681 O O . SER A 1 88 ? 14.562 3.569 5.673 1.00 86.12 88 SER A O 1
ATOM 683 N N . PRO A 1 89 ? 16.091 5.220 5.586 1.00 85.00 89 PRO A N 1
ATOM 684 C CA . PRO A 1 89 ? 15.258 6.204 6.284 1.00 85.00 89 PRO A CA 1
ATOM 685 C C . PRO A 1 89 ? 13.852 6.374 5.687 1.00 85.00 89 PRO A C 1
ATOM 687 O O . PRO A 1 89 ? 12.898 6.648 6.407 1.00 85.00 89 PRO A O 1
ATOM 690 N N . ARG A 1 90 ? 13.696 6.168 4.369 1.00 84.56 90 ARG A N 1
ATOM 691 C CA . ARG A 1 90 ? 12.393 6.213 3.682 1.00 84.56 90 ARG A CA 1
ATOM 692 C C . ARG A 1 90 ? 11.492 5.032 4.056 1.00 84.56 90 ARG A C 1
ATOM 694 O O . ARG A 1 90 ? 10.279 5.198 4.132 1.00 84.56 90 ARG A O 1
ATOM 701 N N . VAL A 1 91 ? 12.074 3.848 4.240 1.00 84.00 91 VAL A N 1
ATOM 702 C CA . VAL A 1 91 ? 11.346 2.620 4.595 1.00 84.00 91 VAL A CA 1
ATOM 703 C C . VAL A 1 91 ? 11.068 2.582 6.098 1.00 84.00 91 VAL A C 1
ATOM 705 O O . VAL A 1 91 ? 9.973 2.203 6.495 1.00 84.00 91 VAL A O 1
ATOM 708 N N . ASP A 1 92 ? 11.980 3.097 6.924 1.00 84.81 92 ASP A N 1
ATOM 709 C CA . ASP A 1 92 ? 11.792 3.227 8.375 1.00 84.81 92 ASP A CA 1
ATOM 710 C C . ASP A 1 92 ? 10.547 4.059 8.742 1.00 84.81 92 ASP A C 1
ATOM 712 O O . ASP A 1 92 ? 9.894 3.785 9.747 1.00 84.81 92 ASP A O 1
ATOM 716 N N . ILE A 1 93 ? 10.197 5.068 7.932 1.00 81.94 93 ILE A N 1
ATOM 717 C CA . ILE A 1 93 ? 8.972 5.873 8.099 1.00 81.94 93 ILE A CA 1
ATOM 718 C C . ILE A 1 93 ? 7.707 5.020 7.884 1.00 81.94 93 ILE A C 1
ATOM 720 O O . ILE A 1 93 ? 6.724 5.203 8.600 1.00 81.94 93 ILE A O 1
ATOM 724 N N . LEU A 1 94 ? 7.738 4.084 6.929 1.00 78.94 94 LEU A N 1
ATOM 725 C CA . LEU A 1 94 ? 6.635 3.161 6.639 1.00 78.94 94 LEU A CA 1
ATOM 726 C C . LEU A 1 94 ? 6.539 2.050 7.693 1.00 78.94 94 LEU A C 1
ATOM 728 O O . LEU A 1 94 ? 5.467 1.841 8.245 1.00 78.94 94 LEU A O 1
ATOM 732 N N . LEU A 1 95 ? 7.658 1.422 8.066 1.00 79.50 95 LEU A N 1
ATOM 733 C CA . LEU A 1 95 ? 7.709 0.376 9.101 1.00 79.50 95 LEU A CA 1
ATOM 734 C C . LEU A 1 95 ? 7.164 0.850 10.460 1.00 79.50 95 LEU A C 1
ATOM 736 O O . LEU A 1 95 ? 6.518 0.096 11.184 1.00 79.50 95 LEU A O 1
ATOM 740 N N . LYS A 1 96 ? 7.387 2.123 10.812 1.00 76.00 96 LYS A N 1
ATOM 741 C CA . LYS A 1 96 ? 6.816 2.743 12.024 1.00 76.00 96 LYS A CA 1
ATOM 742 C C . LYS A 1 96 ? 5.303 2.981 11.928 1.00 76.00 96 LYS A C 1
ATOM 744 O O . LYS A 1 96 ? 4.653 3.143 12.959 1.00 76.00 96 LYS A O 1
ATOM 749 N N . ALA A 1 97 ? 4.762 3.029 10.715 1.00 68.00 97 ALA A N 1
ATOM 750 C CA . ALA A 1 97 ? 3.382 3.378 10.400 1.00 68.00 97 ALA A CA 1
ATOM 751 C C . ALA A 1 97 ? 2.488 2.168 10.072 1.00 68.00 97 ALA A C 1
ATOM 753 O O . ALA A 1 97 ? 1.294 2.230 10.338 1.00 68.00 97 ALA A O 1
ATOM 754 N N . GLU A 1 98 ? 3.049 1.053 9.598 1.00 63.53 98 GLU A N 1
ATOM 755 C CA . GLU A 1 98 ? 2.342 -0.211 9.297 1.00 63.53 98 GLU A CA 1
ATOM 756 C C . GLU A 1 98 ? 1.770 -0.946 10.522 1.00 63.53 98 GLU A C 1
ATOM 758 O O . GLU A 1 98 ? 1.192 -2.020 10.405 1.00 63.53 98 GLU A O 1
ATOM 763 N N . ASN A 1 99 ? 1.809 -0.325 11.703 1.00 55.47 99 ASN A N 1
ATOM 764 C CA . ASN A 1 99 ? 0.965 -0.702 12.842 1.00 55.47 99 ASN A CA 1
ATOM 765 C C . ASN A 1 99 ? -0.516 -0.263 12.675 1.00 55.47 99 ASN A C 1
ATOM 767 O O . ASN A 1 99 ? -1.245 -0.142 13.663 1.00 55.47 99 ASN A O 1
ATOM 771 N N . VAL A 1 100 ? -0.953 0.004 11.438 1.00 52.06 100 VAL A N 1
ATOM 772 C CA . VAL A 1 100 ? -2.282 0.487 11.011 1.00 52.06 100 VAL A CA 1
ATOM 773 C C . VAL A 1 100 ? -2.621 -0.187 9.619 1.00 52.06 100 VAL A C 1
ATOM 775 O O . VAL A 1 100 ? -1.702 -0.769 9.057 1.00 52.06 100 VAL A O 1
ATOM 778 N N . ASP A 1 101 ? -3.868 -0.243 9.068 1.00 45.09 101 ASP A N 1
ATOM 779 C CA . ASP A 1 101 ? -4.358 -1.169 7.949 1.00 45.09 101 ASP A CA 1
ATOM 780 C C . ASP A 1 101 ? -4.933 -0.438 6.664 1.00 45.09 101 ASP A C 1
ATOM 782 O O . ASP A 1 101 ? -5.155 0.752 6.797 1.00 45.09 101 ASP A O 1
ATOM 786 N N . ALA A 1 102 ? -5.209 -1.026 5.457 1.00 41.12 102 ALA A N 1
ATOM 787 C CA . ALA A 1 102 ? -5.202 -0.343 4.102 1.00 41.12 102 ALA A CA 1
ATOM 788 C C . ALA A 1 102 ? -6.436 -0.300 3.092 1.00 41.12 102 ALA A C 1
ATOM 790 O O . ALA A 1 102 ? -7.521 -0.817 3.344 1.00 41.12 102 ALA A O 1
ATOM 791 N N . ALA A 1 103 ? -6.307 0.405 1.924 1.00 45.62 103 ALA A N 1
ATOM 792 C CA . ALA A 1 103 ? -7.332 1.357 1.386 1.00 45.62 103 ALA A CA 1
ATOM 793 C C . ALA A 1 103 ? -8.130 1.213 0.029 1.00 45.62 103 ALA A C 1
ATOM 795 O O . ALA A 1 103 ? -8.686 2.218 -0.418 1.00 45.62 103 ALA A O 1
ATOM 796 N N . SER A 1 104 ? -8.360 0.047 -0.595 1.00 39.56 104 SER A N 1
ATOM 797 C CA . SER A 1 104 ? -9.472 -0.105 -1.597 1.00 39.56 104 SER A CA 1
ATOM 798 C C . SER A 1 104 ? -10.280 -1.399 -1.438 1.00 39.56 104 SER A C 1
ATOM 800 O O . SER A 1 104 ? -11.491 -1.358 -1.209 1.00 39.56 104 SER A O 1
ATOM 802 N N . LEU A 1 105 ? -9.565 -2.517 -1.343 1.00 46.69 105 LEU A N 1
ATOM 803 C CA . LEU A 1 105 ? -9.501 -3.340 -0.131 1.00 46.69 105 LEU A CA 1
ATOM 804 C C . LEU A 1 105 ? -10.368 -2.812 1.044 1.00 46.69 105 LEU A C 1
ATOM 806 O O . LEU A 1 105 ? -11.274 -3.513 1.490 1.00 46.69 105 LEU A O 1
ATOM 810 N N . LEU A 1 106 ? -10.153 -1.552 1.465 1.00 50.69 106 LEU A N 1
ATOM 811 C CA . LEU A 1 106 ? -10.970 -0.756 2.396 1.00 50.69 106 LEU A CA 1
ATOM 812 C C . LEU A 1 106 ? -12.457 -1.099 2.373 1.00 50.69 106 LEU A C 1
ATOM 814 O O . LEU A 1 106 ? -13.017 -1.447 3.399 1.00 50.69 106 LEU A O 1
ATOM 818 N N . VAL A 1 107 ? -13.124 -0.980 1.222 1.00 51.59 107 VAL A N 1
ATOM 819 C CA . VAL A 1 107 ? -14.592 -1.036 1.162 1.00 51.59 107 VAL A CA 1
ATOM 820 C C . VAL A 1 107 ? -15.085 -2.434 1.529 1.00 51.59 107 VAL A C 1
ATOM 822 O O . VAL A 1 107 ? -16.166 -2.584 2.098 1.00 51.59 107 VAL A O 1
ATOM 825 N N . ALA A 1 108 ? -14.282 -3.457 1.250 1.00 52.47 108 ALA A N 1
ATOM 826 C CA . ALA A 1 108 ? -14.562 -4.828 1.632 1.00 52.47 108 ALA A CA 1
ATOM 827 C C . ALA A 1 108 ? -14.068 -5.157 3.061 1.00 52.47 108 ALA A C 1
ATOM 829 O O . ALA A 1 108 ? -14.780 -5.863 3.777 1.00 52.47 108 ALA A O 1
ATOM 830 N N . ILE A 1 109 ? -12.962 -4.561 3.540 1.00 61.28 109 ILE A N 1
ATOM 831 C CA . ILE A 1 109 ? -12.560 -4.596 4.962 1.00 61.28 109 ILE A CA 1
ATOM 832 C C . ILE A 1 109 ? -13.643 -3.977 5.855 1.00 61.28 109 ILE A C 1
ATOM 834 O O . ILE A 1 109 ? -14.104 -4.641 6.779 1.00 61.28 109 ILE A O 1
ATOM 838 N N . LEU A 1 110 ? -14.094 -2.747 5.575 1.00 61.31 110 LEU A N 1
ATOM 839 C CA . LEU A 1 110 ? -15.110 -2.028 6.362 1.00 61.31 110 LEU A CA 1
ATOM 840 C C . LEU A 1 110 ? -16.410 -2.829 6.469 1.00 61.31 110 LEU A C 1
ATOM 842 O O . LEU A 1 110 ? -17.033 -2.871 7.529 1.00 61.31 110 LEU A O 1
ATOM 846 N N . LYS A 1 111 ? -16.808 -3.501 5.379 1.00 63.34 111 LYS A N 1
ATOM 847 C CA . LYS A 1 111 ? -17.975 -4.395 5.361 1.00 63.34 111 LYS A CA 1
ATOM 848 C C . LYS A 1 111 ? -17.790 -5.620 6.262 1.00 63.34 111 LYS A C 1
ATOM 850 O O . LYS A 1 111 ? -18.763 -6.052 6.874 1.00 63.34 111 LYS A O 1
ATOM 855 N N . LYS A 1 112 ? -16.573 -6.172 6.356 1.00 68.06 112 LYS A N 1
ATOM 856 C CA . LYS A 1 112 ? -16.256 -7.367 7.164 1.00 68.06 112 LYS A CA 1
ATOM 857 C C . LYS A 1 112 ? -15.743 -7.069 8.584 1.00 68.06 112 LYS A C 1
ATOM 859 O O . LYS A 1 112 ? -15.705 -7.981 9.403 1.00 68.06 112 LYS A O 1
ATOM 864 N N . LYS A 1 113 ? -15.421 -5.809 8.908 1.00 67.62 113 LYS A N 1
ATOM 865 C CA . LYS A 1 113 ? -14.951 -5.326 10.225 1.00 67.62 113 LYS A CA 1
ATOM 866 C C . LYS A 1 113 ? -13.707 -6.055 10.764 1.00 67.62 113 LYS A C 1
ATOM 868 O O . LYS A 1 113 ? -13.621 -6.327 11.965 1.00 67.62 113 LYS A O 1
ATOM 873 N N . PHE A 1 114 ? -12.739 -6.363 9.896 1.00 68.56 114 PHE A N 1
ATOM 874 C CA . PHE A 1 114 ? -11.447 -6.903 10.337 1.00 68.56 114 PHE A CA 1
ATOM 875 C C . PHE A 1 114 ? -10.730 -5.938 11.298 1.00 68.56 114 PHE A C 1
ATOM 877 O O . PHE A 1 114 ? -10.986 -4.732 11.315 1.00 68.56 114 PHE A O 1
ATOM 884 N N . ARG A 1 115 ? -9.838 -6.477 12.135 1.00 67.75 115 ARG A N 1
ATOM 885 C CA . ARG A 1 115 ? -9.034 -5.706 13.093 1.00 67.75 115 ARG A CA 1
ATOM 886 C C . ARG A 1 115 ? -7.608 -6.238 13.112 1.00 67.75 115 ARG A C 1
ATOM 888 O O . ARG A 1 115 ? -7.429 -7.445 13.244 1.00 67.75 115 ARG A O 1
ATOM 895 N N . LYS A 1 116 ? -6.627 -5.327 13.076 1.00 69.38 116 LYS A N 1
ATOM 896 C CA . LYS A 1 116 ? -5.183 -5.632 13.142 1.00 69.38 116 LYS A CA 1
ATOM 897 C C . LYS A 1 116 ? -4.734 -6.651 12.085 1.00 69.38 116 LYS A C 1
ATOM 899 O O . LYS A 1 116 ? -4.018 -7.593 12.411 1.00 69.38 116 LYS A O 1
ATOM 904 N N . GLN A 1 117 ? -5.197 -6.479 10.852 1.00 77.69 117 GLN A N 1
ATOM 905 C CA . GLN A 1 117 ? -4.757 -7.281 9.718 1.00 77.69 117 GLN A CA 1
ATOM 906 C C . GLN A 1 117 ? -3.883 -6.440 8.790 1.00 77.69 117 GLN A C 1
ATOM 908 O O . GLN A 1 117 ? -3.870 -5.214 8.872 1.00 77.69 117 GLN A O 1
ATOM 913 N N . ILE A 1 118 ? -3.128 -7.131 7.944 1.00 79.25 118 ILE A N 1
ATOM 914 C CA . ILE A 1 118 ? -2.404 -6.561 6.810 1.00 79.25 118 ILE A CA 1
ATOM 915 C C . ILE A 1 118 ? -2.865 -7.344 5.584 1.00 79.25 118 ILE A C 1
ATOM 917 O O . ILE A 1 118 ? -3.002 -8.570 5.639 1.00 79.25 118 ILE A O 1
ATOM 921 N N . PHE A 1 119 ? -3.104 -6.620 4.496 1.00 80.50 119 PHE A N 1
ATOM 922 C CA . PHE A 1 119 ? -3.646 -7.130 3.244 1.00 80.50 119 PHE A CA 1
ATOM 923 C C . PHE A 1 119 ? -2.939 -6.449 2.065 1.00 80.50 119 PHE A C 1
ATOM 925 O O . PHE A 1 119 ? -2.795 -5.221 2.045 1.00 80.50 119 PHE A O 1
ATOM 932 N N . LEU A 1 120 ? -2.522 -7.214 1.056 1.00 81.06 120 LEU A N 1
ATOM 933 C CA . LEU A 1 120 ? -1.872 -6.666 -0.134 1.00 81.06 120 LEU A CA 1
ATOM 934 C C . LEU A 1 120 ? -2.881 -6.176 -1.183 1.00 81.06 120 LEU A C 1
ATOM 936 O O . LEU A 1 120 ? -3.618 -6.939 -1.803 1.00 81.06 120 LEU A O 1
ATOM 940 N N . GLY A 1 121 ? -2.850 -4.876 -1.471 1.00 80.44 121 GLY A N 1
ATOM 941 C CA . GLY A 1 121 ? -3.554 -4.288 -2.612 1.00 80.44 121 GLY A CA 1
ATOM 942 C C . GLY A 1 121 ? -2.779 -4.456 -3.924 1.00 80.44 121 GLY A C 1
ATOM 943 O O . GLY A 1 121 ? -2.009 -3.565 -4.275 1.00 80.44 121 GLY A O 1
ATOM 944 N N . CYS A 1 122 ? -2.968 -5.560 -4.658 1.00 79.25 122 CYS A N 1
ATOM 945 C CA . CYS A 1 122 ? -2.424 -5.743 -6.015 1.00 79.25 122 CYS A CA 1
ATOM 946 C C . CYS A 1 122 ? -3.314 -6.638 -6.905 1.00 79.25 122 CYS A C 1
ATOM 948 O O . CYS A 1 122 ? -4.321 -7.171 -6.446 1.00 79.25 122 CYS A O 1
ATOM 950 N N . ASP A 1 123 ? -2.952 -6.777 -8.182 1.00 80.38 123 ASP A N 1
ATOM 951 C CA . ASP A 1 123 ? -3.725 -7.461 -9.232 1.00 80.38 123 ASP A CA 1
ATOM 952 C C . ASP A 1 123 ? -3.291 -8.913 -9.518 1.00 80.38 123 ASP A C 1
ATOM 954 O O . ASP A 1 123 ? -3.943 -9.597 -10.305 1.00 80.38 123 ASP A O 1
ATOM 958 N N . ASN A 1 124 ? -2.239 -9.419 -8.865 1.00 83.50 124 ASN A N 1
ATOM 959 C CA . ASN A 1 124 ? -1.550 -10.689 -9.167 1.00 83.50 124 ASN A CA 1
ATOM 960 C C . ASN A 1 124 ? -1.040 -10.843 -10.609 1.00 83.50 124 ASN A C 1
ATOM 962 O O . ASN A 1 124 ? -0.739 -11.960 -11.034 1.00 83.50 124 ASN A O 1
ATOM 966 N N . HIS A 1 125 ? -0.843 -9.744 -11.336 1.00 83.94 125 HIS A N 1
ATOM 967 C CA . HIS A 1 125 ? -0.237 -9.746 -12.667 1.00 83.94 125 HIS A CA 1
ATOM 968 C C . HIS A 1 125 ? 1.125 -9.021 -12.653 1.00 83.94 125 HIS A C 1
ATOM 970 O O . HIS A 1 125 ? 1.316 -8.041 -13.375 1.00 83.94 125 HIS A O 1
ATOM 976 N N . PRO A 1 126 ? 2.111 -9.473 -11.842 1.00 87.56 126 PRO A N 1
ATOM 977 C CA . PRO A 1 126 ? 3.415 -8.828 -11.771 1.00 87.56 126 PRO A CA 1
ATOM 978 C C . PRO A 1 126 ? 4.154 -8.969 -13.106 1.00 87.56 126 PRO A C 1
ATOM 980 O O . PRO A 1 126 ? 4.482 -10.077 -13.530 1.00 87.56 126 PRO A O 1
ATOM 983 N N . LEU A 1 127 ? 4.448 -7.829 -13.730 1.00 87.94 127 LEU A N 1
ATOM 984 C CA . LEU A 1 127 ? 5.210 -7.722 -14.971 1.00 87.94 127 LEU A CA 1
ATOM 985 C C . LEU A 1 127 ? 6.624 -7.215 -14.686 1.00 87.94 127 LEU A C 1
ATOM 987 O O . LEU A 1 127 ? 6.815 -6.255 -13.934 1.00 87.94 127 LEU A O 1
ATOM 991 N N . SER A 1 128 ? 7.620 -7.797 -15.347 1.00 88.38 128 SER A N 1
ATOM 992 C CA . SER A 1 128 ? 8.950 -7.200 -15.411 1.00 88.38 128 SER A CA 1
ATOM 993 C C . SER A 1 128 ? 8.941 -5.902 -16.227 1.00 88.38 128 SER A C 1
ATOM 995 O O . SER A 1 128 ? 8.065 -5.640 -17.057 1.00 88.38 128 SER A O 1
ATOM 997 N N . ARG A 1 129 ? 9.994 -5.095 -16.044 1.00 87.75 129 ARG A N 1
ATOM 998 C CA . ARG A 1 129 ? 10.233 -3.884 -16.846 1.00 87.75 129 ARG A CA 1
ATOM 999 C C . ARG A 1 129 ? 10.258 -4.180 -18.352 1.00 87.75 129 ARG A C 1
ATOM 1001 O O . ARG A 1 129 ? 9.794 -3.351 -19.126 1.00 87.75 129 ARG A O 1
ATOM 1008 N N . GLN A 1 130 ? 10.776 -5.340 -18.765 1.00 89.50 130 GLN A N 1
ATOM 1009 C CA . GLN A 1 130 ? 10.834 -5.727 -20.177 1.00 89.50 130 GLN A CA 1
ATOM 1010 C C . GLN A 1 130 ? 9.447 -6.099 -20.711 1.00 89.50 130 GLN A C 1
ATOM 1012 O O . GLN A 1 130 ? 9.013 -5.510 -21.695 1.00 89.50 130 GLN A O 1
ATOM 1017 N N . GLU A 1 131 ? 8.707 -6.967 -20.015 1.00 91.44 131 GLU A N 1
ATOM 1018 C CA . GLU A 1 131 ? 7.356 -7.376 -20.433 1.00 91.44 131 GLU A CA 1
ATOM 1019 C C . GLU A 1 131 ? 6.397 -6.183 -20.539 1.00 91.44 131 GLU A C 1
ATOM 1021 O O . GLU A 1 131 ? 5.592 -6.116 -21.471 1.00 91.44 131 GLU A O 1
ATOM 1026 N N . MET A 1 132 ? 6.519 -5.202 -19.636 1.00 90.56 132 MET A N 1
ATOM 1027 C CA . MET A 1 132 ? 5.777 -3.942 -19.718 1.00 90.56 132 MET A CA 1
ATOM 1028 C C . MET A 1 132 ? 6.093 -3.175 -21.011 1.00 90.56 132 MET A C 1
ATOM 1030 O O . MET A 1 132 ? 5.171 -2.734 -21.697 1.00 90.56 132 MET A O 1
ATOM 1034 N N . MET A 1 133 ? 7.368 -3.045 -21.391 1.00 93.25 133 MET A N 1
ATOM 1035 C CA . MET A 1 133 ? 7.732 -2.371 -22.643 1.00 93.25 133 MET A CA 1
ATOM 1036 C C . MET A 1 133 ? 7.339 -3.180 -23.885 1.00 93.25 133 MET A C 1
ATOM 1038 O O . MET A 1 133 ? 6.925 -2.594 -24.885 1.00 93.25 133 MET A O 1
ATOM 1042 N N . ASP A 1 134 ? 7.373 -4.510 -23.817 1.00 93.19 134 ASP A N 1
ATOM 1043 C CA . ASP A 1 134 ? 6.903 -5.384 -24.894 1.00 93.19 134 ASP A CA 1
ATOM 1044 C C . ASP A 1 134 ? 5.380 -5.288 -25.077 1.00 93.19 134 ASP A C 1
ATOM 1046 O O . ASP A 1 134 ? 4.875 -5.403 -26.195 1.00 93.19 134 ASP A O 1
ATOM 1050 N N . LEU A 1 135 ? 4.617 -5.063 -24.001 1.00 92.75 135 LEU A N 1
ATOM 1051 C CA . LEU A 1 135 ? 3.187 -4.735 -24.066 1.00 92.75 135 LEU A CA 1
ATOM 1052 C C . LEU A 1 135 ? 2.952 -3.330 -24.643 1.00 92.75 135 LEU A C 1
ATOM 1054 O O . LEU A 1 135 ? 2.082 -3.168 -25.497 1.00 92.75 135 LEU A O 1
ATOM 1058 N N . VAL A 1 136 ? 3.746 -2.329 -24.243 1.00 92.94 136 VAL A N 1
ATOM 1059 C CA . VAL A 1 136 ? 3.683 -0.965 -24.805 1.00 92.94 136 VAL A CA 1
ATOM 1060 C C . VAL A 1 136 ? 3.938 -0.983 -26.315 1.00 92.94 136 VAL A C 1
ATOM 1062 O O . VAL A 1 136 ? 3.135 -0.426 -27.063 1.00 92.94 136 VAL A O 1
ATOM 1065 N N . ASN A 1 137 ? 4.980 -1.682 -26.772 1.00 93.81 137 ASN A N 1
ATOM 1066 C CA . ASN A 1 137 ? 5.288 -1.867 -28.192 1.00 93.81 137 ASN A CA 1
ATOM 1067 C C . ASN A 1 137 ? 4.136 -2.561 -28.939 1.00 93.81 137 ASN A C 1
ATOM 1069 O O . ASN A 1 137 ? 3.655 -2.047 -29.949 1.00 93.81 137 ASN A O 1
ATOM 1073 N N . ARG A 1 138 ? 3.628 -3.685 -28.408 1.00 94.25 138 ARG A N 1
ATOM 1074 C CA . ARG A 1 138 ? 2.486 -4.417 -28.991 1.00 94.25 138 ARG A CA 1
ATOM 1075 C C . ARG A 1 138 ? 1.182 -3.616 -29.016 1.00 94.25 138 ARG A C 1
ATOM 1077 O O . ARG A 1 138 ? 0.322 -3.908 -29.838 1.00 94.25 138 ARG A O 1
ATOM 1084 N N . SER A 1 139 ? 1.020 -2.616 -28.147 1.00 94.56 139 SER A N 1
ATOM 1085 C CA . SER A 1 139 ? -0.213 -1.821 -28.072 1.00 94.56 139 SER A CA 1
ATOM 1086 C C . SER A 1 139 ? -0.450 -0.906 -29.278 1.00 94.56 139 SER A C 1
ATOM 1088 O O . SER A 1 139 ? -1.567 -0.424 -29.451 1.00 94.56 139 SER A O 1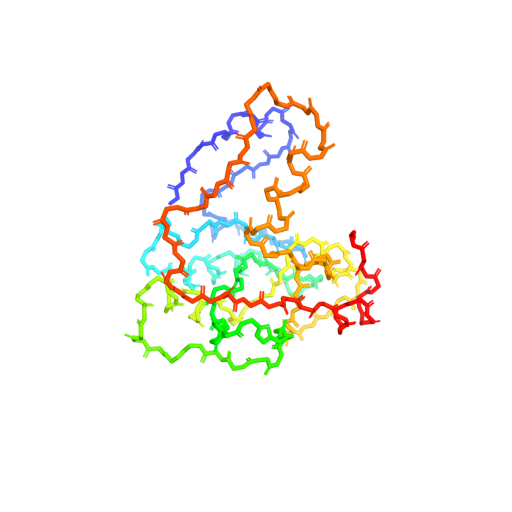
ATOM 1090 N N . GLY A 1 140 ? 0.592 -0.588 -30.060 1.00 92.44 140 GLY A N 1
ATOM 1091 C CA . GLY A 1 140 ? 0.515 0.355 -31.183 1.00 92.44 140 GLY A CA 1
ATOM 1092 C C . GLY A 1 140 ? 0.174 1.808 -30.806 1.00 92.44 140 GLY A C 1
ATOM 1093 O O . GLY A 1 140 ? 0.106 2.660 -31.687 1.00 92.44 140 GLY A O 1
ATOM 1094 N N . LYS A 1 141 ? -0.018 2.127 -29.514 1.00 93.69 141 LYS A N 1
ATOM 1095 C CA . LYS A 1 141 ? -0.428 3.464 -29.039 1.00 93.69 141 LYS A CA 1
ATOM 1096 C C . LYS A 1 141 ? 0.626 4.555 -29.240 1.00 93.69 141 LYS A C 1
ATOM 1098 O O . LYS A 1 141 ? 0.296 5.735 -29.161 1.00 93.69 141 LYS A O 1
ATOM 1103 N N . PHE A 1 142 ? 1.882 4.178 -29.466 1.00 92.69 142 PHE A N 1
ATOM 1104 C CA . PHE A 1 142 ? 3.010 5.098 -29.566 1.00 92.69 142 PHE A CA 1
ATOM 1105 C C . PHE A 1 142 ? 3.757 4.881 -30.882 1.00 92.69 142 PHE A C 1
ATOM 1107 O O . PHE A 1 142 ? 4.076 3.755 -31.249 1.00 92.69 142 PHE A O 1
ATOM 1114 N N . SER A 1 143 ? 4.091 5.975 -31.569 1.00 89.56 143 SER A N 1
ATOM 1115 C CA . SER A 1 143 ? 4.845 5.951 -32.832 1.00 89.56 143 SER A CA 1
ATOM 1116 C C . SER A 1 143 ? 6.333 5.620 -32.665 1.00 89.56 143 SER A C 1
ATOM 1118 O O . SER A 1 143 ? 7.018 5.339 -33.646 1.00 89.56 143 SER A O 1
ATOM 1120 N N . LYS A 1 144 ? 6.852 5.664 -31.431 1.00 91.56 144 LYS A N 1
ATOM 1121 C CA . LYS A 1 144 ? 8.225 5.279 -31.090 1.00 91.56 144 LYS A CA 1
ATOM 1122 C C . LYS A 1 144 ? 8.225 3.883 -30.478 1.00 91.56 144 LYS A C 1
ATOM 1124 O O . LYS A 1 144 ? 7.560 3.660 -29.472 1.00 91.56 144 LYS A O 1
ATOM 1129 N N . HIS A 1 145 ? 9.024 2.988 -31.050 1.00 90.50 145 HIS A N 1
ATOM 1130 C CA . HIS A 1 145 ? 9.245 1.649 -30.516 1.00 90.50 145 HIS A CA 1
ATOM 1131 C C . HIS A 1 145 ? 10.353 1.677 -29.455 1.00 90.50 145 HIS A C 1
ATOM 1133 O O . HIS A 1 145 ? 11.428 2.239 -29.682 1.00 90.50 145 HIS A O 1
ATOM 1139 N N . PHE A 1 146 ? 10.121 1.054 -28.304 1.00 91.44 146 PHE A N 1
ATOM 1140 C CA . PHE A 1 146 ? 11.165 0.798 -27.318 1.00 91.44 146 PHE A CA 1
ATOM 1141 C C . PHE A 1 146 ? 12.120 -0.283 -27.836 1.00 91.44 146 PHE A C 1
ATOM 1143 O O . PHE A 1 146 ? 11.667 -1.327 -28.304 1.00 91.44 146 PHE A O 1
ATOM 1150 N N . SER A 1 147 ? 13.429 -0.040 -27.760 1.00 88.81 147 SER A N 1
ATOM 1151 C CA . SER A 1 147 ? 14.456 -0.971 -28.242 1.00 88.81 147 SER A CA 1
ATOM 1152 C C . SER A 1 147 ? 15.061 -1.815 -27.119 1.00 88.81 147 SER A C 1
ATOM 1154 O O . SER A 1 147 ? 15.005 -3.039 -27.184 1.00 88.81 147 SER A O 1
ATOM 1156 N N . LYS A 1 148 ? 15.647 -1.178 -26.099 1.00 91.31 148 LYS A N 1
ATOM 1157 C CA . LYS A 1 148 ? 16.229 -1.834 -24.918 1.00 91.31 148 LYS A CA 1
ATOM 1158 C C . LYS A 1 148 ? 16.431 -0.854 -23.763 1.00 91.31 148 LYS A C 1
ATOM 1160 O O . LYS A 1 148 ? 16.496 0.358 -23.969 1.00 91.31 148 LYS A O 1
ATOM 1165 N N . PHE A 1 149 ? 16.615 -1.387 -22.557 1.00 89.38 149 PHE A N 1
ATOM 1166 C CA . PHE A 1 149 ? 17.145 -0.621 -21.430 1.00 89.38 149 PHE A CA 1
ATOM 1167 C C . PHE A 1 149 ? 18.659 -0.414 -21.584 1.00 89.38 149 PHE A C 1
ATOM 1169 O O . PHE A 1 149 ? 19.369 -1.286 -22.083 1.00 89.38 149 PHE A O 1
ATOM 1176 N N . ASN A 1 150 ? 19.157 0.732 -21.115 1.00 86.69 150 ASN A N 1
ATOM 1177 C CA . ASN A 1 150 ? 20.594 1.043 -21.105 1.00 86.69 150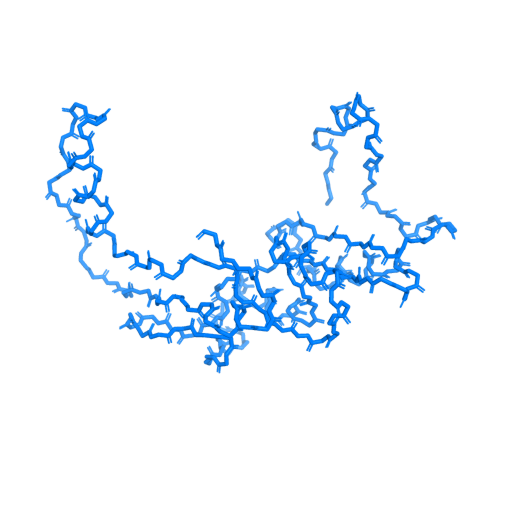 ASN A CA 1
ATOM 1178 C C . ASN A 1 150 ? 21.331 0.477 -19.877 1.00 86.69 150 ASN A C 1
ATOM 1180 O O . ASN A 1 150 ? 22.553 0.543 -19.827 1.00 86.69 150 ASN A O 1
ATOM 1184 N N . VAL A 1 151 ? 20.597 -0.051 -18.891 1.00 83.56 151 VAL A N 1
ATOM 1185 C CA . VAL A 1 151 ? 21.132 -0.647 -17.660 1.00 83.56 151 VAL A CA 1
ATOM 1186 C C . VAL A 1 151 ? 20.355 -1.927 -17.367 1.00 83.56 151 VAL A C 1
ATOM 1188 O O . VAL A 1 151 ? 19.133 -1.885 -17.202 1.00 83.56 151 VAL A O 1
ATOM 1191 N N . THR A 1 152 ? 21.065 -3.050 -17.307 1.00 77.88 152 THR A N 1
ATOM 1192 C CA . THR A 1 152 ? 20.550 -4.365 -16.891 1.00 77.88 152 THR A CA 1
ATOM 1193 C C . THR A 1 152 ? 20.759 -4.626 -15.405 1.00 77.88 152 THR A C 1
ATOM 1195 O O . THR A 1 152 ? 19.985 -5.361 -14.797 1.00 77.88 152 THR A O 1
ATOM 1198 N N . ASP A 1 153 ? 21.770 -3.990 -14.818 1.00 74.12 153 ASP A N 1
ATOM 1199 C CA . ASP A 1 153 ? 22.270 -4.329 -13.493 1.00 74.12 153 ASP A CA 1
ATOM 1200 C C . ASP A 1 153 ? 21.472 -3.589 -12.413 1.00 74.12 153 ASP A C 1
ATOM 1202 O O . ASP A 1 153 ? 21.329 -2.364 -12.431 1.00 74.12 153 ASP A O 1
ATOM 1206 N N . GLY A 1 154 ? 20.911 -4.345 -11.473 1.00 74.00 154 GLY A N 1
ATOM 1207 C CA . GLY A 1 154 ? 20.080 -3.829 -10.388 1.00 74.00 154 GLY A CA 1
ATOM 1208 C C . GLY A 1 154 ? 19.154 -4.905 -9.817 1.00 74.00 154 GLY A C 1
ATOM 1209 O O . GLY A 1 154 ? 19.058 -5.993 -10.387 1.00 74.00 154 GLY A O 1
ATOM 1210 N N . PRO A 1 155 ? 18.459 -4.626 -8.700 1.00 79.06 155 PRO A N 1
ATOM 1211 C CA . PRO A 1 155 ? 17.497 -5.561 -8.128 1.00 79.06 155 PRO A CA 1
ATOM 1212 C C . PRO A 1 155 ? 16.367 -5.858 -9.122 1.00 79.06 155 PRO A C 1
ATOM 1214 O O . PRO A 1 155 ? 15.897 -4.972 -9.843 1.00 79.06 155 PRO A O 1
ATOM 1217 N N . LEU A 1 156 ? 15.915 -7.111 -9.143 1.00 82.69 156 LEU A N 1
ATOM 1218 C CA . LEU A 1 156 ? 14.855 -7.573 -10.042 1.00 82.69 156 LEU A CA 1
ATOM 1219 C C . LEU A 1 156 ? 13.461 -7.122 -9.579 1.00 82.69 156 LEU A C 1
ATOM 1221 O O . LEU A 1 156 ? 12.530 -7.083 -10.381 1.00 82.69 156 LEU A O 1
ATOM 1225 N N . GLY A 1 157 ? 13.331 -6.734 -8.307 1.00 84.50 157 GLY A N 1
ATOM 1226 C CA . GLY A 1 157 ? 12.068 -6.350 -7.681 1.00 84.50 157 GLY A CA 1
ATOM 1227 C C . GLY A 1 157 ? 11.403 -7.526 -6.967 1.00 84.50 157 GLY A C 1
ATOM 1228 O O . GLY A 1 157 ? 12.083 -8.443 -6.507 1.00 84.50 157 GLY A O 1
ATOM 1229 N N . LYS A 1 158 ? 10.073 -7.481 -6.854 1.00 90.44 158 LYS A N 1
ATOM 1230 C CA . LYS A 1 158 ? 9.252 -8.454 -6.120 1.00 90.44 158 LYS A CA 1
ATOM 1231 C C . LYS A 1 158 ? 7.954 -8.747 -6.862 1.00 90.44 158 LYS A C 1
ATOM 1233 O O . LYS A 1 158 ? 7.390 -7.849 -7.489 1.00 90.44 158 LYS A O 1
ATOM 1238 N N . ARG A 1 159 ? 7.454 -9.976 -6.747 1.00 90.75 159 ARG A N 1
ATOM 1239 C CA . ARG A 1 159 ? 6.190 -10.409 -7.356 1.00 90.75 159 ARG A CA 1
ATOM 1240 C C . ARG A 1 159 ? 5.097 -10.415 -6.295 1.00 90.75 159 ARG A C 1
ATOM 1242 O O . ARG A 1 159 ? 4.953 -11.392 -5.569 1.00 90.75 159 ARG A O 1
ATOM 1249 N N . LEU A 1 160 ? 4.376 -9.299 -6.182 1.00 87.50 160 LEU A N 1
ATOM 1250 C CA . LEU A 1 160 ? 3.282 -9.156 -5.216 1.00 87.50 160 LEU A CA 1
ATOM 1251 C C . LEU A 1 160 ? 2.188 -10.202 -5.470 1.00 87.50 160 LEU A C 1
ATOM 1253 O O . LEU A 1 160 ? 1.848 -10.478 -6.623 1.00 87.50 160 LEU A O 1
ATOM 1257 N N . ASN A 1 161 ? 1.657 -10.764 -4.38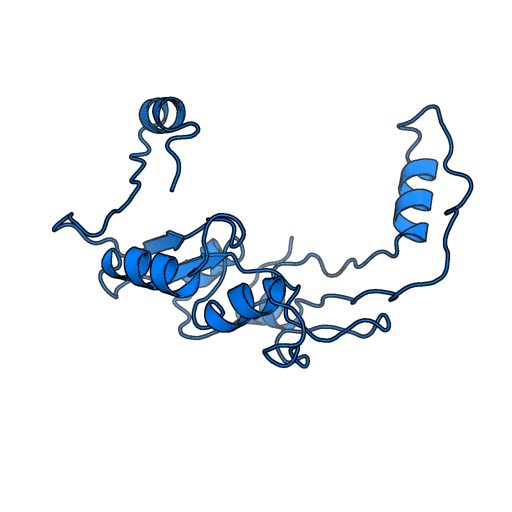7 1.00 89.62 161 ASN A N 1
ATOM 1258 C CA . ASN A 1 161 ? 0.630 -11.793 -4.398 1.00 89.62 161 ASN A CA 1
ATOM 1259 C C . ASN A 1 161 ? -0.427 -11.498 -3.323 1.00 89.62 161 ASN A C 1
ATOM 1261 O O . ASN A 1 161 ? -0.156 -11.637 -2.139 1.00 89.62 161 ASN A O 1
ATOM 1265 N N . ASN A 1 162 ? -1.644 -11.142 -3.732 1.00 86.06 162 ASN A N 1
ATOM 1266 C CA . ASN A 1 162 ? -2.786 -10.896 -2.855 1.00 86.06 162 ASN A CA 1
ATOM 1267 C C . ASN A 1 162 ? -3.742 -12.093 -2.717 1.00 86.06 162 ASN A C 1
ATOM 1269 O O . ASN A 1 162 ? -4.921 -11.901 -2.422 1.00 86.06 162 ASN A O 1
ATOM 1273 N N . THR A 1 163 ? -3.289 -13.331 -2.944 1.00 89.75 163 THR A N 1
ATOM 1274 C CA . THR A 1 163 ? -4.166 -14.518 -2.859 1.00 89.75 163 THR A CA 1
ATOM 1275 C C . THR A 1 163 ? -4.864 -14.635 -1.496 1.00 89.75 163 THR A C 1
ATOM 1277 O O . THR A 1 163 ? -6.063 -14.917 -1.466 1.00 89.75 163 THR A O 1
ATOM 1280 N N . ARG A 1 164 ? -4.170 -14.336 -0.384 1.00 89.75 164 ARG A N 1
ATOM 1281 C CA . ARG A 1 164 ? -4.777 -14.292 0.959 1.00 89.75 164 ARG A CA 1
ATOM 1282 C C . ARG A 1 164 ? -5.870 -13.227 1.037 1.00 89.75 164 ARG A C 1
ATOM 1284 O O . ARG A 1 164 ? -7.013 -13.530 1.370 1.00 89.75 164 ARG A O 1
ATOM 1291 N N . THR A 1 165 ? -5.552 -12.004 0.614 1.00 84.06 165 THR A N 1
ATOM 1292 C CA . THR A 1 165 ? -6.523 -10.907 0.504 1.00 84.06 165 THR A CA 1
ATOM 1293 C C . THR A 1 165 ? -7.747 -11.281 -0.350 1.00 84.06 165 THR A C 1
ATOM 1295 O O . THR A 1 165 ? -8.871 -11.031 0.086 1.00 84.06 165 THR A O 1
ATOM 1298 N N . ARG A 1 166 ? -7.593 -11.931 -1.517 1.00 87.69 166 ARG A N 1
ATOM 1299 C CA . ARG A 1 166 ? -8.734 -12.405 -2.336 1.00 87.69 166 ARG A CA 1
ATOM 1300 C C . ARG A 1 166 ? -9.642 -13.339 -1.541 1.00 87.69 166 ARG A C 1
ATOM 1302 O O . ARG A 1 166 ? -10.853 -13.135 -1.528 1.00 87.69 166 ARG A O 1
ATOM 1309 N N . GLN A 1 167 ? -9.062 -14.328 -0.862 1.00 87.88 167 GLN A N 1
ATOM 1310 C CA . GLN A 1 167 ? -9.798 -15.343 -0.103 1.00 87.88 167 GLN A CA 1
ATOM 1311 C C . GLN A 1 167 ? -10.529 -14.752 1.111 1.00 87.88 167 GLN A C 1
ATOM 1313 O O . GLN A 1 167 ? -11.721 -14.996 1.300 1.00 87.88 167 GLN A O 1
ATOM 1318 N N . GLU A 1 168 ? -9.843 -13.946 1.922 1.00 87.00 168 GLU A N 1
ATOM 1319 C CA . GLU A 1 168 ? -10.411 -13.388 3.153 1.00 87.00 168 GLU A CA 1
ATOM 1320 C C . GLU A 1 168 ? -11.397 -12.253 2.877 1.00 87.00 168 GLU A C 1
ATOM 1322 O O . GLU A 1 168 ? -12.476 -12.181 3.474 1.00 87.00 168 GLU A O 1
ATOM 1327 N N . VAL A 1 169 ? -11.061 -11.358 1.949 1.00 80.56 169 VAL A N 1
ATOM 1328 C CA . VAL A 1 169 ? -11.807 -10.119 1.708 1.00 80.56 169 VAL A CA 1
ATOM 1329 C C . VAL A 1 169 ? -12.868 -10.301 0.619 1.00 80.56 169 VAL A C 1
ATOM 1331 O O . VAL A 1 169 ? -13.958 -9.740 0.743 1.00 80.56 169 VAL A O 1
ATOM 1334 N N . GLY A 1 170 ? -12.616 -11.143 -0.387 1.00 78.94 170 GLY A N 1
ATOM 1335 C CA . GLY A 1 170 ? -13.450 -11.253 -1.589 1.00 78.94 170 GLY A CA 1
ATOM 1336 C C . GLY A 1 170 ? -13.221 -10.101 -2.574 1.00 78.94 170 GLY A C 1
ATOM 1337 O O . GLY A 1 170 ? -14.166 -9.660 -3.223 1.00 78.94 170 GLY A O 1
ATOM 1338 N N . TR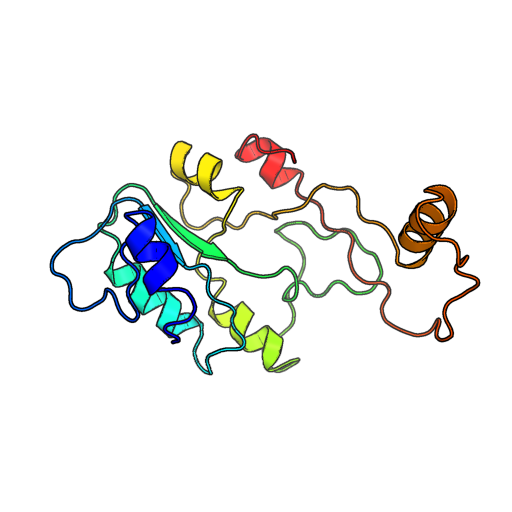P A 1 171 ? -11.998 -9.562 -2.623 1.00 73.12 171 TRP A N 1
ATOM 1339 C CA . TRP A 1 171 ? -11.609 -8.450 -3.495 1.00 73.12 171 TRP A CA 1
ATOM 1340 C C . TRP A 1 171 ? -10.589 -8.899 -4.543 1.00 73.12 171 TRP A C 1
ATOM 1342 O O . TRP A 1 171 ? -9.515 -9.380 -4.190 1.00 73.12 171 TRP A O 1
ATOM 1352 N N . GLU A 1 172 ? -10.923 -8.694 -5.814 1.00 76.62 172 GLU A N 1
ATOM 1353 C CA . GLU A 1 172 ? -10.113 -9.024 -6.987 1.00 76.62 172 GLU A CA 1
ATOM 1354 C C . GLU A 1 172 ? -10.254 -7.868 -8.001 1.00 76.62 172 GLU A C 1
ATOM 1356 O O . GLU A 1 172 ? -11.382 -7.596 -8.423 1.00 76.62 172 GLU A O 1
ATOM 1361 N N . PRO A 1 173 ? -9.172 -7.118 -8.298 1.00 65.19 173 PRO A N 1
ATOM 1362 C CA . PRO A 1 173 ? -9.175 -6.014 -9.263 1.00 65.19 173 PRO A CA 1
ATOM 1363 C C . PRO A 1 173 ? -8.795 -6.445 -10.691 1.00 65.19 173 PRO A C 1
ATOM 1365 O O . PRO A 1 173 ? -8.087 -7.468 -10.837 1.00 65.19 173 PRO A O 1
#

InterPro domains:
  IPR036291 NAD(P)-binding domain superfamily [SSF51735] (7-173)

pLDDT: mean 79.03, std 11.27, range [39.56, 94.56]

Organism: Trifolium pratense (NCBI:txid57577)